Protein AF-A0A850EEQ3-F1 (afdb_monomer)

Foldseek 3Di:
DVPDDPVVPDPVPQPPPNDDPVNADVPNDDPVNDDPPNDDPVNDDPPNDDPVNDDPPPDDPVNDDPVCPDPVVQPVCNDPPVNDDVPNDDPVNDDD

Structure (mmCIF, N/CA/C/O backbone):
data_AF-A0A850EEQ3-F1
#
_entry.id   AF-A0A850EEQ3-F1
#
loop_
_atom_site.group_PDB
_atom_site.id
_atom_site.type_symbol
_atom_site.label_atom_id
_atom_site.label_alt_id
_atom_site.label_comp_id
_atom_site.label_asym_id
_atom_site.label_entity_id
_atom_site.label_seq_id
_atom_site.pdbx_PDB_ins_code
_atom_site.Cartn_x
_atom_site.Cartn_y
_atom_site.Cartn_z
_atom_site.occupancy
_atom_site.B_iso_or_equiv
_atom_site.auth_seq_id
_atom_site.auth_comp_id
_atom_site.auth_asym_id
_atom_site.auth_atom_id
_atom_site.pdbx_PDB_model_num
ATOM 1 N N . LEU A 1 1 ? 16.620 5.891 -45.348 1.00 54.94 1 LEU A N 1
ATOM 2 C CA . LEU A 1 1 ? 15.696 5.396 -44.298 1.00 54.94 1 LEU A CA 1
ATOM 3 C C . LEU A 1 1 ? 14.212 5.453 -44.699 1.00 54.94 1 LEU A C 1
ATOM 5 O O . LEU A 1 1 ? 13.428 4.760 -44.076 1.00 54.94 1 LEU A O 1
ATOM 9 N N . ALA A 1 2 ? 13.817 6.165 -45.766 1.00 56.09 2 ALA A N 1
ATOM 10 C CA . ALA A 1 2 ? 12.425 6.246 -46.246 1.00 56.09 2 ALA A CA 1
ATOM 11 C C . ALA A 1 2 ? 11.947 5.052 -47.114 1.00 56.09 2 ALA A C 1
ATOM 13 O O . ALA A 1 2 ? 11.015 5.204 -47.894 1.00 56.09 2 ALA A O 1
ATOM 14 N N . HIS A 1 3 ? 12.603 3.889 -47.029 1.00 56.50 3 HIS A N 1
ATOM 15 C CA . HIS A 1 3 ? 12.341 2.750 -47.926 1.00 56.50 3 HIS A CA 1
ATOM 16 C C . HIS A 1 3 ? 11.787 1.505 -47.214 1.00 56.50 3 HIS A C 1
ATOM 18 O O . HIS A 1 3 ? 11.599 0.475 -47.857 1.00 56.50 3 HIS A O 1
ATOM 24 N N . LEU A 1 4 ? 11.540 1.589 -45.902 1.00 59.47 4 LEU A N 1
ATOM 25 C CA . LEU A 1 4 ? 10.923 0.511 -45.132 1.00 59.47 4 LEU A CA 1
ATOM 26 C C . LEU A 1 4 ? 9.431 0.804 -44.950 1.00 59.47 4 LEU A C 1
ATOM 28 O O . LEU A 1 4 ? 9.047 1.913 -44.574 1.00 59.47 4 LEU A O 1
ATOM 32 N N . ALA A 1 5 ? 8.599 -0.197 -45.237 1.00 66.81 5 ALA A N 1
ATOM 33 C CA . ALA A 1 5 ? 7.161 -0.136 -45.015 1.00 66.81 5 ALA A CA 1
ATOM 34 C C . ALA A 1 5 ? 6.849 0.049 -43.520 1.00 66.81 5 ALA A C 1
ATOM 36 O O . ALA A 1 5 ? 7.604 -0.392 -42.654 1.00 66.81 5 ALA A O 1
ATOM 37 N N . LYS A 1 6 ? 5.707 0.671 -43.209 1.00 60.09 6 LYS A N 1
ATOM 38 C CA . LYS A 1 6 ? 5.256 0.936 -41.828 1.00 60.09 6 LYS A CA 1
ATOM 39 C C . LYS A 1 6 ? 5.145 -0.341 -40.972 1.00 60.09 6 LYS A C 1
ATOM 41 O O . LYS A 1 6 ? 5.228 -0.270 -39.753 1.00 60.09 6 LYS A O 1
ATOM 46 N N . GLU A 1 7 ? 5.002 -1.488 -41.629 1.00 59.31 7 GLU A N 1
ATOM 47 C CA . GLU A 1 7 ? 4.923 -2.833 -41.047 1.00 59.31 7 GLU A CA 1
ATOM 48 C C . GLU A 1 7 ? 6.267 -3.370 -40.528 1.00 59.31 7 GLU A C 1
ATOM 50 O O . GLU A 1 7 ? 6.282 -4.339 -39.784 1.00 59.31 7 GLU A O 1
ATOM 55 N N . VAL A 1 8 ? 7.400 -2.736 -40.854 1.00 59.88 8 VAL A N 1
ATOM 56 C CA . VAL A 1 8 ? 8.727 -3.135 -40.335 1.00 59.88 8 VAL A CA 1
ATOM 57 C C . VAL A 1 8 ? 9.026 -2.496 -38.965 1.00 59.88 8 VAL A C 1
ATOM 59 O O . VAL A 1 8 ? 10.108 -2.660 -38.411 1.00 59.88 8 VAL A O 1
ATOM 62 N N . TYR A 1 9 ? 8.060 -1.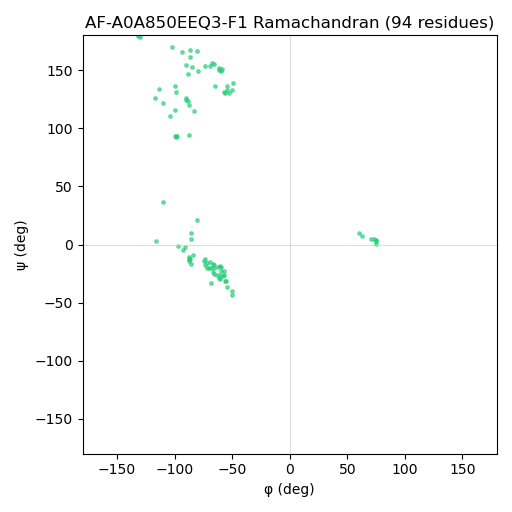773 -38.392 1.00 64.31 9 TYR A N 1
ATOM 63 C CA . TYR A 1 9 ? 8.140 -1.173 -37.056 1.00 64.31 9 TYR A CA 1
ATOM 64 C C . TYR A 1 9 ? 7.203 -1.876 -36.061 1.00 64.31 9 TYR A C 1
ATOM 66 O O . TYR A 1 9 ? 6.579 -1.222 -35.227 1.00 64.31 9 TYR A O 1
ATOM 74 N N . THR A 1 10 ? 7.049 -3.197 -36.170 1.00 76.44 10 THR A N 1
ATOM 75 C CA . THR A 1 10 ? 6.292 -3.998 -35.199 1.00 76.44 10 THR A CA 1
ATOM 76 C C . THR A 1 10 ? 7.198 -4.499 -34.076 1.00 76.44 10 THR A C 1
ATOM 78 O O . THR A 1 10 ? 8.409 -4.656 -34.248 1.00 76.44 10 THR A O 1
ATOM 81 N N . SER A 1 11 ? 6.609 -4.757 -32.905 1.00 78.25 11 SER A N 1
ATOM 82 C CA . SER A 1 11 ? 7.322 -5.333 -31.757 1.00 78.25 11 SER A CA 1
ATOM 83 C C . SER A 1 11 ? 7.907 -6.713 -32.054 1.00 78.25 11 SER A C 1
ATOM 85 O O . SER A 1 11 ? 8.913 -7.076 -31.461 1.00 78.25 11 SER A O 1
ATOM 87 N N . ASP A 1 12 ? 7.322 -7.452 -32.997 1.00 81.25 12 ASP A N 1
ATOM 88 C CA . ASP A 1 12 ? 7.692 -8.839 -33.314 1.00 81.25 12 ASP A CA 1
ATOM 89 C C . ASP A 1 12 ? 9.094 -8.972 -33.926 1.00 81.25 12 ASP A C 1
ATOM 91 O O . ASP A 1 12 ? 9.672 -10.055 -33.955 1.00 81.25 12 ASP A O 1
ATOM 95 N N . LEU A 1 13 ? 9.654 -7.865 -34.420 1.00 84.81 13 LEU A N 1
ATOM 96 C CA . LEU A 1 13 ? 11.011 -7.806 -34.964 1.00 84.81 13 LEU A CA 1
ATOM 97 C C . LEU A 1 13 ? 12.061 -7.440 -33.905 1.00 84.81 13 LEU A C 1
ATOM 99 O O . LEU A 1 13 ? 13.251 -7.380 -34.220 1.00 84.81 13 LEU A O 1
ATOM 103 N N . LEU A 1 14 ? 11.643 -7.176 -32.664 1.00 85.50 14 LEU A N 1
ATOM 104 C CA . LEU A 1 14 ? 12.540 -6.888 -31.553 1.00 85.50 14 LEU A CA 1
ATOM 105 C C . LEU A 1 14 ? 12.964 -8.203 -30.889 1.00 85.50 14 LEU A C 1
ATOM 107 O O . LEU A 1 14 ? 12.111 -8.913 -30.364 1.00 85.50 14 LEU A O 1
ATOM 111 N N . PRO A 1 15 ? 14.270 -8.529 -30.849 1.00 88.62 15 PRO A N 1
ATOM 112 C CA . PRO A 1 15 ? 14.741 -9.669 -30.075 1.00 88.62 15 PRO A CA 1
ATOM 113 C C . PRO A 1 15 ? 14.388 -9.517 -28.593 1.00 88.62 15 PRO A C 1
ATOM 115 O O . PRO A 1 15 ? 14.389 -8.397 -28.062 1.00 88.62 15 PRO A O 1
ATOM 118 N N . ASP A 1 16 ? 14.170 -10.636 -27.909 1.00 88.06 16 ASP A N 1
ATOM 119 C CA . ASP A 1 16 ? 13.889 -10.653 -26.474 1.00 88.06 16 ASP A CA 1
ATOM 120 C C . ASP A 1 16 ? 14.974 -9.910 -25.682 1.00 88.06 16 ASP A C 1
ATOM 122 O O . ASP A 1 16 ? 16.176 -10.068 -25.909 1.00 88.06 16 ASP A O 1
ATOM 126 N N . GLY A 1 17 ? 14.542 -9.041 -24.764 1.00 85.81 17 GLY A N 1
ATOM 127 C CA . GLY A 1 17 ? 15.441 -8.226 -23.941 1.00 85.81 17 GLY A CA 1
ATOM 128 C C . GLY A 1 17 ? 16.184 -7.112 -24.693 1.00 85.81 17 GLY A C 1
ATOM 129 O O . GLY A 1 17 ? 17.005 -6.417 -24.096 1.00 85.81 17 GLY A O 1
ATOM 130 N N . SER A 1 18 ? 15.906 -6.890 -25.984 1.00 90.75 18 SER A N 1
ATOM 131 C CA . SER A 1 18 ? 16.590 -5.852 -26.766 1.00 90.75 18 SER A CA 1
ATOM 132 C C . SER A 1 18 ? 16.243 -4.424 -26.331 1.00 90.75 18 SER A C 1
ATOM 134 O O . SER A 1 18 ? 17.024 -3.512 -26.612 1.00 90.75 18 SER A O 1
ATOM 136 N N . ILE A 1 19 ? 15.127 -4.210 -25.627 1.00 90.56 19 ILE A N 1
ATOM 137 C CA . ILE A 1 19 ? 14.731 -2.922 -25.046 1.00 90.56 19 ILE A CA 1
ATOM 138 C C . ILE A 1 19 ? 15.093 -2.908 -23.559 1.00 90.56 19 ILE A C 1
ATOM 140 O O . ILE A 1 19 ? 14.340 -3.368 -22.707 1.00 90.56 19 ILE A O 1
ATOM 144 N N . THR A 1 20 ? 16.280 -2.390 -23.252 1.00 93.12 20 THR A N 1
ATOM 145 C CA . THR A 1 20 ? 16.757 -2.187 -21.878 1.00 93.12 20 THR A CA 1
ATOM 146 C C . THR A 1 20 ? 16.439 -0.771 -21.396 1.00 93.12 20 THR A C 1
ATOM 148 O O . THR A 1 20 ? 16.147 0.115 -22.200 1.00 93.12 20 THR A O 1
ATOM 151 N N . GLY A 1 21 ? 16.547 -0.520 -20.086 1.00 90.88 21 GLY A N 1
ATOM 152 C CA . GLY A 1 21 ? 16.218 0.786 -19.498 1.00 90.88 21 GLY A CA 1
ATOM 153 C C . GLY A 1 21 ? 16.954 1.975 -20.131 1.00 90.88 21 GLY A C 1
ATOM 154 O O . GLY A 1 21 ? 16.349 3.015 -20.344 1.00 90.88 21 GLY A O 1
ATOM 155 N N . VAL A 1 22 ? 18.220 1.809 -20.537 1.00 93.75 22 VAL A N 1
ATOM 156 C CA . VAL A 1 22 ? 19.015 2.878 -21.185 1.00 93.75 22 VAL A CA 1
ATOM 157 C C . VAL A 1 22 ? 18.476 3.300 -22.560 1.00 93.75 22 VAL A C 1
ATOM 159 O O . VAL A 1 22 ? 18.831 4.361 -23.063 1.00 93.75 22 VAL A O 1
ATOM 162 N N . LYS A 1 23 ? 17.629 2.477 -23.191 1.00 94.19 23 LYS A N 1
ATOM 163 C CA . LYS A 1 23 ? 16.994 2.797 -24.477 1.00 94.19 23 LYS A CA 1
ATOM 164 C C . LYS A 1 23 ? 15.688 3.578 -24.320 1.00 94.19 23 LYS A C 1
ATOM 166 O O . LYS A 1 23 ? 15.160 4.055 -25.321 1.00 94.19 23 LYS A O 1
ATOM 171 N N . LEU A 1 24 ? 15.160 3.693 -23.102 1.00 93.62 24 LEU A N 1
ATOM 172 C CA . LEU A 1 24 ? 13.944 4.446 -22.819 1.00 93.62 24 LEU A CA 1
ATOM 173 C C . LEU A 1 24 ? 14.304 5.896 -22.496 1.00 93.62 24 LEU A C 1
ATOM 175 O O . LEU A 1 24 ? 15.122 6.165 -21.619 1.00 93.62 24 LEU A O 1
ATOM 179 N N . ALA A 1 25 ? 13.679 6.831 -23.208 1.00 95.75 25 ALA A N 1
ATOM 180 C CA . ALA A 1 25 ? 13.758 8.242 -22.856 1.00 95.75 25 ALA A CA 1
ATOM 181 C C . ALA A 1 25 ? 13.039 8.508 -21.522 1.00 95.75 25 ALA A C 1
ATOM 183 O O . ALA A 1 25 ? 12.131 7.770 -21.126 1.00 95.75 25 ALA A O 1
ATOM 184 N N . GLU A 1 26 ? 13.417 9.589 -20.845 1.00 94.62 26 GLU A N 1
ATOM 185 C CA . GLU A 1 26 ? 12.731 10.030 -19.631 1.00 94.62 26 GLU A CA 1
ATOM 186 C C . GLU A 1 26 ? 11.233 10.249 -19.904 1.00 94.62 26 GLU A C 1
ATOM 188 O O . GLU A 1 26 ? 10.848 10.875 -20.892 1.00 94.62 26 GLU A O 1
ATOM 193 N N . GLY A 1 27 ? 10.378 9.676 -19.052 1.00 92.44 27 GLY A N 1
ATOM 194 C CA . GLY A 1 27 ? 8.922 9.752 -19.200 1.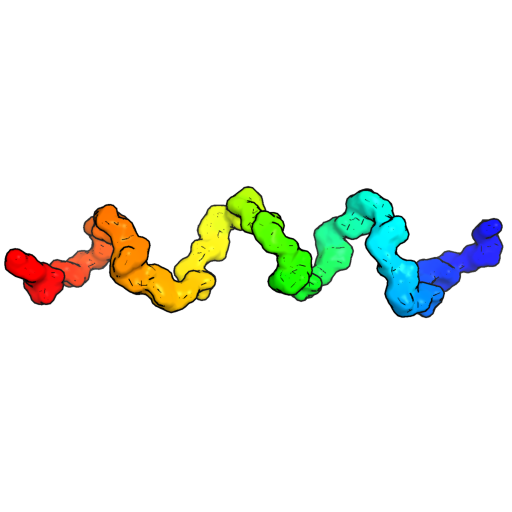00 92.44 27 GLY A CA 1
ATOM 195 C C . GLY A 1 27 ? 8.324 8.903 -20.331 1.00 92.44 27 GLY A C 1
ATOM 196 O O . GLY A 1 27 ? 7.115 8.970 -20.546 1.00 92.44 27 GLY A O 1
ATOM 197 N N . ALA A 1 28 ? 9.119 8.085 -21.036 1.00 95.56 28 ALA A N 1
ATOM 198 C CA . ALA A 1 28 ? 8.622 7.234 -22.124 1.00 95.56 28 ALA A CA 1
ATOM 199 C C . ALA A 1 28 ? 7.574 6.205 -21.663 1.00 95.56 28 ALA A C 1
ATOM 201 O O . ALA A 1 28 ? 6.702 5.827 -22.440 1.00 95.56 28 ALA A O 1
ATOM 202 N N . VAL A 1 29 ? 7.642 5.769 -20.401 1.00 94.50 29 VAL A N 1
ATOM 203 C CA . VAL A 1 29 ? 6.659 4.873 -19.783 1.00 94.50 29 VAL A CA 1
ATOM 204 C C . VAL A 1 29 ? 5.866 5.654 -18.742 1.00 94.50 29 VAL A C 1
ATOM 206 O O . VAL A 1 29 ? 6.420 6.210 -17.798 1.00 94.50 29 VAL A O 1
ATOM 209 N N . ASN A 1 30 ? 4.551 5.681 -18.921 1.00 94.62 30 ASN A N 1
ATOM 210 C CA . ASN A 1 30 ? 3.590 6.317 -18.021 1.00 94.62 30 ASN A CA 1
ATOM 211 C C . ASN A 1 30 ? 2.447 5.345 -17.679 1.00 94.62 30 ASN A C 1
ATOM 213 O O . ASN A 1 30 ? 2.390 4.237 -18.213 1.00 94.62 30 ASN A O 1
ATOM 217 N N . GLY A 1 31 ? 1.507 5.778 -16.836 1.00 93.44 31 GLY A N 1
ATOM 218 C CA . GLY A 1 31 ? 0.417 4.925 -16.353 1.00 93.44 31 GLY A CA 1
ATOM 219 C C . GLY A 1 31 ? -0.471 4.297 -17.436 1.00 93.44 31 GLY A C 1
ATOM 220 O O . GLY A 1 31 ? -1.004 3.223 -17.202 1.00 93.44 31 GLY A O 1
ATOM 221 N N . GLN A 1 32 ? -0.598 4.892 -18.629 1.00 95.31 32 GLN A N 1
ATOM 222 C CA . GLN A 1 32 ? -1.393 4.306 -19.723 1.00 95.31 32 GLN A CA 1
ATOM 223 C C . GLN A 1 32 ? -0.735 3.072 -20.353 1.00 95.31 32 GLN A C 1
ATOM 225 O O . GLN A 1 32 ? -1.413 2.276 -20.995 1.00 95.31 32 GLN A O 1
ATOM 230 N N . HIS A 1 33 ? 0.578 2.917 -20.178 1.00 94.88 33 HIS A N 1
ATOM 231 C CA . HIS A 1 33 ? 1.330 1.771 -20.682 1.00 94.88 33 HIS A CA 1
ATOM 232 C C . HIS A 1 33 ? 1.317 0.587 -19.705 1.00 94.88 33 HIS A C 1
ATOM 234 O O . HIS A 1 33 ? 1.735 -0.509 -20.072 1.00 94.88 33 HIS A O 1
ATOM 240 N N . LEU A 1 34 ? 0.875 0.801 -18.462 1.00 95.19 34 LEU A N 1
ATOM 241 C CA . LEU A 1 34 ? 0.824 -0.232 -17.434 1.00 95.19 34 LEU A CA 1
ATOM 242 C C . LEU A 1 34 ? -0.529 -0.937 -17.485 1.00 95.19 34 LEU A C 1
ATOM 244 O O . LEU A 1 34 ? -1.582 -0.307 -17.378 1.00 95.19 34 LEU A O 1
ATOM 248 N N . GLN A 1 35 ? -0.496 -2.257 -17.640 1.00 95.62 35 GLN A N 1
ATOM 249 C CA . GLN A 1 35 ? -1.697 -3.068 -17.505 1.00 95.62 35 GLN A CA 1
ATOM 250 C C . GLN A 1 35 ? -2.099 -3.173 -16.027 1.00 95.62 35 GLN A C 1
ATOM 252 O O . GLN A 1 35 ? -1.237 -3.091 -15.146 1.00 95.62 35 GLN A O 1
ATOM 257 N N . PRO A 1 36 ? -3.393 -3.386 -15.732 1.00 94.31 36 PRO A N 1
ATOM 258 C CA . PRO A 1 36 ? -3.820 -3.742 -14.386 1.00 94.31 36 PRO A CA 1
ATOM 259 C C . PRO A 1 36 ? -2.978 -4.896 -13.829 1.00 94.31 36 PRO A C 1
ATOM 261 O O . PRO A 1 36 ? -2.627 -5.821 -14.559 1.00 94.31 36 PRO A O 1
ATOM 264 N N . ASP A 1 37 ? -2.623 -4.798 -12.549 1.00 91.81 37 ASP A N 1
ATOM 265 C CA . ASP A 1 37 ? -1.850 -5.798 -11.799 1.00 91.81 37 ASP A CA 1
ATOM 266 C C . ASP A 1 37 ? -0.419 -6.075 -12.308 1.00 91.81 37 ASP A C 1
ATOM 268 O O . ASP A 1 37 ? 0.274 -6.939 -11.772 1.00 91.81 37 ASP A O 1
ATOM 272 N N . SER A 1 38 ? 0.092 -5.306 -13.281 1.00 95.56 38 SER A N 1
ATOM 273 C CA . SER A 1 38 ? 1.465 -5.478 -13.783 1.00 95.56 38 SER A CA 1
ATOM 274 C C . SER A 1 38 ? 2.542 -5.015 -12.790 1.00 95.56 38 SER A C 1
ATOM 276 O O . SER A 1 38 ? 3.720 -5.333 -12.956 1.00 95.56 38 SER A O 1
ATOM 278 N N . ILE A 1 39 ? 2.170 -4.240 -11.765 1.00 94.56 39 ILE A N 1
ATOM 279 C CA . ILE A 1 39 ? 3.069 -3.768 -10.706 1.00 94.56 39 ILE A CA 1
ATOM 280 C C . ILE A 1 39 ? 2.827 -4.583 -9.436 1.00 94.56 39 ILE A C 1
ATOM 282 O O . ILE A 1 39 ? 1.792 -4.448 -8.790 1.00 94.56 39 ILE A O 1
ATOM 286 N N . THR A 1 40 ? 3.798 -5.422 -9.076 1.00 94.75 40 THR A N 1
ATOM 287 C CA . THR A 1 40 ? 3.763 -6.248 -7.863 1.00 94.75 40 THR A CA 1
ATOM 288 C C . THR A 1 40 ? 4.651 -5.646 -6.776 1.00 94.75 40 THR A C 1
ATOM 290 O O . THR A 1 40 ? 5.456 -4.752 -7.042 1.00 94.75 40 THR A O 1
ATOM 293 N N . GLY A 1 41 ? 4.563 -6.174 -5.551 1.00 93.12 41 GLY A N 1
ATOM 294 C CA . GLY A 1 41 ? 5.427 -5.739 -4.448 1.00 93.12 41 GLY A CA 1
ATOM 295 C C . GLY A 1 41 ? 6.925 -5.853 -4.759 1.00 93.12 41 GLY A C 1
ATOM 296 O O . GLY A 1 41 ? 7.692 -5.002 -4.329 1.00 93.12 41 GLY A O 1
ATOM 297 N N . GLY A 1 42 ? 7.339 -6.829 -5.576 1.00 95.62 42 GLY A N 1
ATOM 298 C CA . GLY A 1 42 ? 8.740 -6.983 -5.989 1.00 95.62 42 GLY A CA 1
ATOM 299 C C . GLY A 1 42 ? 9.247 -5.889 -6.936 1.00 95.62 42 GLY A C 1
ATOM 300 O O . GLY A 1 42 ? 10.453 -5.758 -7.119 1.00 95.62 42 GLY A O 1
ATOM 301 N N . HIS A 1 43 ? 8.350 -5.101 -7.537 1.00 94.94 43 HIS A N 1
ATOM 302 C CA . HIS A 1 43 ? 8.716 -3.963 -8.384 1.00 94.94 43 HIS A CA 1
ATOM 303 C C . HIS A 1 43 ? 8.915 -2.669 -7.581 1.00 94.94 43 HIS A C 1
ATOM 305 O O . HIS A 1 43 ? 9.451 -1.698 -8.114 1.00 94.94 43 HIS A O 1
ATOM 311 N N . LEU A 1 44 ? 8.471 -2.629 -6.322 1.00 95.69 44 LEU A N 1
ATOM 312 C CA . LEU A 1 44 ? 8.578 -1.451 -5.470 1.00 95.69 44 LEU A CA 1
ATOM 313 C C . LEU A 1 44 ? 9.916 -1.471 -4.732 1.00 95.69 44 LEU A C 1
ATOM 315 O O . LEU A 1 44 ? 10.225 -2.411 -4.002 1.00 95.69 44 LEU A O 1
ATOM 319 N N . ALA A 1 45 ? 10.702 -0.409 -4.903 1.00 95.94 45 ALA A N 1
ATOM 320 C CA . ALA A 1 45 ? 11.899 -0.207 -4.099 1.00 95.94 45 ALA A CA 1
ATOM 321 C C . ALA A 1 45 ? 11.524 0.037 -2.629 1.00 95.94 45 ALA A C 1
ATOM 323 O O . ALA A 1 45 ? 10.430 0.529 -2.322 1.00 95.94 45 ALA A O 1
ATOM 324 N N . GLU A 1 46 ? 12.449 -0.269 -1.721 1.00 95.50 46 GLU A N 1
ATOM 325 C CA . GLU A 1 46 ? 12.277 0.028 -0.301 1.00 95.50 46 GLU A CA 1
ATOM 326 C C . GLU A 1 46 ? 11.959 1.519 -0.106 1.00 95.50 46 GLU A C 1
ATOM 328 O O . GLU A 1 46 ? 12.535 2.378 -0.773 1.00 95.50 46 GLU A O 1
ATOM 333 N N . GLN A 1 47 ? 10.994 1.820 0.767 1.00 93.56 47 GLN A N 1
ATOM 334 C CA . GLN A 1 47 ? 10.541 3.187 1.074 1.00 93.56 47 GLN A CA 1
ATOM 335 C C . GLN A 1 47 ? 9.976 3.995 -0.115 1.00 93.56 47 GLN A C 1
ATOM 337 O O . GLN A 1 47 ? 9.697 5.181 0.036 1.00 93.56 47 GLN A O 1
ATOM 342 N N . SER A 1 48 ? 9.733 3.378 -1.277 1.00 96.12 48 SER A N 1
ATOM 343 C CA . SER A 1 48 ? 9.162 4.082 -2.441 1.00 96.12 48 SER A CA 1
ATOM 344 C C . SER A 1 48 ? 7.713 4.551 -2.238 1.00 96.12 48 SER A C 1
ATOM 346 O O . SER A 1 48 ? 7.271 5.506 -2.880 1.00 96.12 48 SER A O 1
ATOM 348 N N . VAL A 1 49 ? 6.967 3.912 -1.328 1.00 95.56 49 VAL A N 1
ATOM 349 C CA . VAL A 1 49 ? 5.580 4.268 -1.000 1.00 95.56 49 VAL A CA 1
ATOM 350 C C . VAL A 1 49 ? 5.536 5.137 0.255 1.00 95.56 49 VAL A C 1
ATOM 352 O O . VAL A 1 49 ? 5.487 4.657 1.381 1.00 95.56 49 VAL A O 1
ATOM 355 N N . GLU A 1 50 ? 5.534 6.446 0.034 1.00 95.62 50 GLU A N 1
ATOM 356 C CA . GLU A 1 50 ? 5.314 7.472 1.060 1.00 95.62 50 GLU A CA 1
ATOM 357 C C . GLU A 1 50 ? 3.826 7.800 1.303 1.00 95.62 50 GLU A C 1
ATOM 359 O O . GLU A 1 50 ? 2.964 7.489 0.478 1.00 95.62 50 GLU A O 1
ATOM 364 N N . GLU A 1 51 ? 3.537 8.519 2.396 1.00 94.25 51 GLU A N 1
ATOM 365 C CA . GLU A 1 51 ? 2.184 8.937 2.808 1.00 94.25 51 GLU A CA 1
ATOM 366 C C . GLU A 1 51 ? 1.391 9.605 1.675 1.00 94.25 51 GLU A C 1
ATOM 368 O O . GLU A 1 51 ? 0.232 9.265 1.448 1.00 94.25 51 GLU A O 1
ATOM 373 N N . ARG A 1 52 ? 2.028 10.493 0.898 1.00 95.62 52 ARG A N 1
ATOM 374 C CA . ARG A 1 52 ? 1.381 11.214 -0.215 1.00 95.62 52 ARG A CA 1
ATOM 375 C C . ARG A 1 52 ? 0.811 10.306 -1.313 1.00 95.62 52 ARG A C 1
ATOM 377 O O . ARG A 1 52 ? -0.016 10.760 -2.098 1.00 95.62 52 ARG A O 1
ATOM 384 N N . HIS A 1 53 ? 1.265 9.056 -1.404 1.00 94.94 53 HIS A N 1
ATOM 385 C CA . HIS A 1 53 ? 0.764 8.089 -2.383 1.00 94.94 53 HIS A CA 1
ATOM 386 C C . HIS A 1 53 ? -0.483 7.347 -1.883 1.00 94.94 53 HIS A C 1
ATOM 388 O O . HIS A 1 53 ? -1.206 6.747 -2.679 1.00 94.94 53 HIS A O 1
ATOM 394 N N . VAL A 1 54 ? -0.750 7.377 -0.575 1.00 95.56 54 VAL A N 1
ATOM 395 C CA . VAL A 1 54 ? -1.842 6.643 0.061 1.00 95.56 54 VAL A CA 1
ATOM 396 C C . VAL A 1 54 ? -3.011 7.588 0.294 1.00 95.56 54 VAL A C 1
ATOM 398 O O . VAL A 1 54 ? -2.946 8.536 1.072 1.00 95.56 54 VAL A O 1
ATOM 401 N N . ARG A 1 55 ? -4.138 7.317 -0.367 1.00 95.75 55 ARG A N 1
ATOM 402 C CA . ARG A 1 55 ? -5.351 8.114 -0.162 1.00 95.75 55 ARG A CA 1
ATOM 403 C C . ARG A 1 55 ? -5.866 7.935 1.27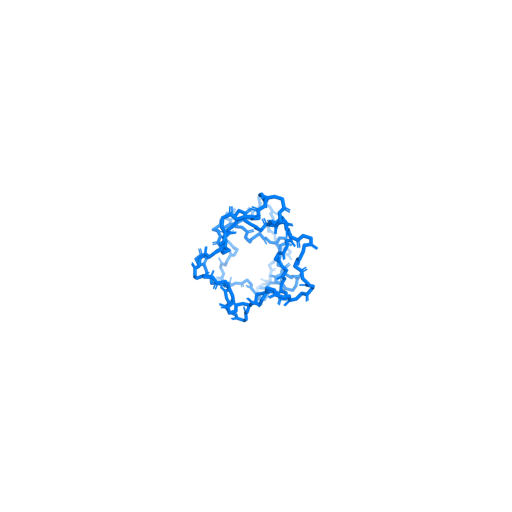6 1.00 95.75 55 ARG A C 1
ATOM 405 O O . ARG A 1 55 ? -5.978 6.784 1.715 1.00 95.75 55 ARG A O 1
ATOM 412 N N . PRO A 1 56 ? -6.286 9.006 1.977 1.00 93.50 56 PRO A N 1
ATOM 413 C CA . PRO A 1 56 ? -6.930 8.882 3.282 1.00 93.50 56 PRO A CA 1
ATOM 414 C C . PRO A 1 56 ? -8.086 7.871 3.268 1.00 93.50 56 PRO A C 1
ATOM 416 O O . PRO A 1 56 ? -8.905 7.855 2.347 1.00 93.50 56 PRO A O 1
ATOM 419 N N . GLY A 1 57 ? -8.115 6.991 4.272 1.00 90.62 57 GLY A N 1
ATOM 420 C CA . GLY A 1 57 ? -9.125 5.936 4.415 1.00 90.62 57 GLY A CA 1
ATOM 421 C C . GLY A 1 57 ? -8.975 4.730 3.479 1.00 90.62 57 GLY A C 1
ATOM 422 O O . GLY A 1 57 ? -9.785 3.811 3.559 1.00 90.62 57 GLY A O 1
ATOM 423 N N . SER A 1 58 ? -7.964 4.690 2.601 1.00 95.38 58 SER A N 1
ATOM 424 C CA . SER A 1 58 ? -7.716 3.512 1.750 1.00 95.38 58 SER A CA 1
ATOM 425 C C . SER A 1 58 ? -7.232 2.298 2.549 1.00 95.38 58 SER A C 1
ATOM 427 O O . SER A 1 58 ? -7.611 1.172 2.237 1.00 95.38 58 SER A O 1
ATOM 429 N N . ILE A 1 59 ? -6.478 2.518 3.629 1.00 93.62 59 ILE A N 1
ATOM 430 C CA . ILE A 1 59 ? -6.076 1.468 4.565 1.00 93.62 59 ILE A CA 1
ATOM 431 C C . ILE A 1 59 ? -7.155 1.301 5.637 1.00 93.62 59 ILE A C 1
ATOM 433 O O . ILE A 1 59 ? -7.203 2.013 6.635 1.00 93.62 59 ILE A O 1
ATOM 437 N N . THR A 1 60 ? -8.062 0.359 5.393 1.00 90.94 60 THR A N 1
ATOM 438 C CA . THR A 1 60 ? -9.033 -0.132 6.383 1.00 90.94 60 THR A CA 1
ATOM 439 C C . THR A 1 60 ? -8.430 -1.168 7.337 1.00 90.94 60 THR A C 1
ATOM 441 O O . THR A 1 60 ? -7.379 -1.741 7.045 1.00 90.94 60 THR A O 1
ATOM 444 N N . LEU A 1 61 ? -9.146 -1.471 8.430 1.00 86.94 61 LEU A N 1
ATOM 445 C CA . LEU A 1 61 ? -8.793 -2.554 9.353 1.00 86.94 61 LEU A CA 1
ATOM 446 C C . LEU A 1 61 ? -8.525 -3.874 8.617 1.00 86.94 61 LEU A C 1
ATOM 448 O O . LEU A 1 61 ? -7.538 -4.521 8.921 1.00 86.94 61 LEU A O 1
ATOM 452 N N . ALA A 1 62 ? -9.306 -4.221 7.588 1.00 89.81 62 ALA A N 1
ATOM 453 C CA . ALA A 1 62 ? -9.151 -5.479 6.850 1.00 89.81 62 ALA A CA 1
ATOM 454 C C . ALA A 1 62 ? -7.779 -5.661 6.166 1.00 89.81 62 ALA A C 1
ATOM 456 O O . ALA A 1 62 ? -7.423 -6.788 5.829 1.00 89.81 62 ALA A O 1
ATOM 457 N N . HIS A 1 63 ? -7.011 -4.585 5.965 1.00 92.44 63 HIS A N 1
ATOM 458 C CA . HIS A 1 63 ? -5.652 -4.655 5.417 1.00 92.44 63 HIS A CA 1
ATOM 459 C C . HIS A 1 63 ? -4.574 -4.876 6.486 1.00 92.44 63 HIS A C 1
ATOM 461 O O . HIS A 1 63 ? -3.425 -5.143 6.145 1.00 92.44 63 HIS A O 1
ATOM 467 N N . LEU A 1 64 ? -4.912 -4.722 7.767 1.00 89.81 64 LEU A N 1
ATOM 468 C CA . LEU A 1 64 ? -3.967 -4.821 8.871 1.00 89.81 64 LEU A CA 1
AT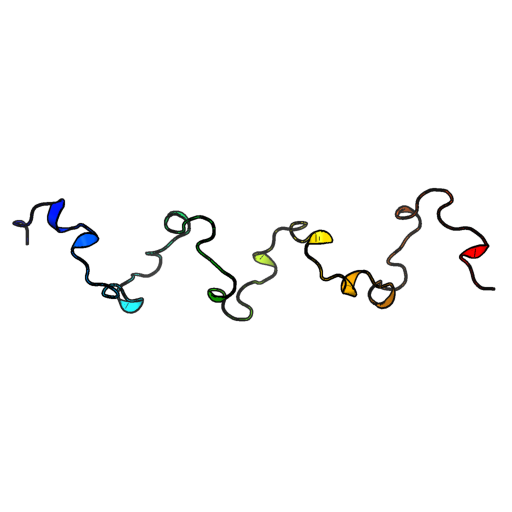OM 469 C C . LEU A 1 64 ? -3.842 -6.269 9.352 1.00 89.81 64 LEU A C 1
ATOM 471 O O . LEU A 1 64 ? -4.803 -7.046 9.347 1.00 89.81 64 LEU A O 1
ATOM 475 N N . ALA A 1 65 ? -2.635 -6.621 9.795 1.00 87.75 65 ALA A N 1
ATOM 476 C CA . ALA A 1 65 ? -2.364 -7.916 10.400 1.00 87.75 65 ALA A CA 1
ATOM 477 C C . ALA A 1 65 ? -3.201 -8.113 11.673 1.00 87.75 65 ALA A C 1
ATOM 479 O O . ALA A 1 65 ? -3.522 -7.160 12.383 1.00 87.75 65 ALA A O 1
ATOM 480 N N . LYS A 1 66 ? -3.537 -9.371 11.990 1.00 82.94 66 LYS A N 1
ATOM 481 C CA . LYS A 1 66 ? -4.415 -9.686 13.131 1.00 82.94 66 LYS A CA 1
ATOM 482 C C . LYS A 1 66 ? -3.868 -9.236 14.482 1.00 82.94 66 LYS A C 1
ATOM 484 O O . LYS A 1 66 ? -4.635 -8.911 15.379 1.00 82.94 66 LYS A O 1
ATOM 489 N N . GLU A 1 67 ? -2.552 -9.208 14.605 1.00 81.00 67 GLU A N 1
ATOM 490 C CA . GLU A 1 67 ? -1.843 -8.708 15.780 1.00 81.00 67 GLU A CA 1
ATOM 491 C C . GLU A 1 67 ? -2.097 -7.222 16.058 1.00 81.00 67 GLU A C 1
ATOM 493 O O . GLU A 1 67 ? -1.954 -6.797 17.195 1.00 81.00 67 GLU A O 1
ATOM 498 N N . VAL A 1 68 ? -2.557 -6.447 15.068 1.00 81.31 68 VAL A N 1
ATOM 499 C CA . VAL A 1 68 ? -2.925 -5.036 15.259 1.00 81.31 68 VAL A CA 1
ATOM 500 C C . VAL A 1 68 ? -4.258 -4.880 16.007 1.00 81.31 68 VAL A C 1
ATOM 502 O O . VAL A 1 68 ? -4.563 -3.806 16.515 1.00 81.31 68 VAL A O 1
ATOM 505 N N . TYR A 1 69 ? -5.056 -5.947 16.130 1.00 80.00 69 TYR A N 1
ATOM 506 C CA . TYR A 1 69 ? -6.334 -5.922 16.855 1.00 80.00 69 TYR 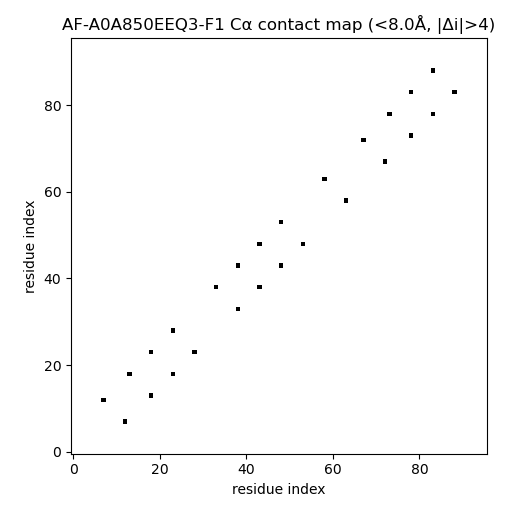A CA 1
ATOM 507 C C . TYR A 1 69 ? -6.197 -6.163 18.363 1.00 80.00 69 TYR A C 1
ATOM 509 O O . TYR A 1 69 ? -7.203 -6.391 19.037 1.00 80.00 69 TYR A O 1
ATOM 517 N N . THR A 1 70 ? -4.980 -6.176 18.903 1.00 78.38 70 THR A N 1
ATOM 518 C CA . THR A 1 70 ? -4.769 -6.362 20.339 1.00 78.38 70 THR A CA 1
ATOM 519 C C . THR A 1 70 ? -5.017 -5.061 21.094 1.00 78.38 70 THR A C 1
ATOM 521 O O . THR A 1 70 ? -4.789 -3.960 20.589 1.00 78.38 70 THR A O 1
ATOM 524 N N . SER A 1 71 ? -5.483 -5.187 22.337 1.00 75.75 71 SER A N 1
ATOM 525 C CA . SER A 1 71 ? -5.653 -4.049 23.247 1.00 75.75 71 SER A CA 1
ATOM 526 C C . SER A 1 71 ? -4.352 -3.288 23.486 1.00 75.75 71 SER A C 1
ATOM 528 O O . SER A 1 71 ? -4.390 -2.092 23.737 1.00 75.75 71 SER A O 1
ATOM 530 N N . ASP A 1 72 ? -3.211 -3.962 23.366 1.00 77.44 72 ASP A N 1
ATOM 531 C CA . ASP A 1 72 ? -1.892 -3.417 23.697 1.00 77.44 72 ASP A CA 1
ATOM 532 C C . ASP A 1 72 ? -1.435 -2.330 22.715 1.00 77.44 72 ASP A C 1
ATOM 534 O O . ASP A 1 72 ? -0.574 -1.514 23.035 1.00 77.44 72 ASP A O 1
ATOM 538 N N . LEU A 1 73 ? -2.020 -2.308 21.515 1.00 77.75 73 LEU A N 1
ATOM 539 C CA . LEU A 1 73 ? -1.755 -1.303 20.488 1.00 77.75 73 LEU A CA 1
ATOM 540 C C . LEU A 1 73 ? -2.795 -0.179 20.475 1.00 77.75 73 LEU A C 1
ATOM 542 O O . LEU A 1 73 ? -2.673 0.750 19.677 1.00 77.75 73 LEU A O 1
ATOM 546 N N . LEU A 1 74 ? -3.808 -0.244 21.344 1.00 80.50 74 LEU A N 1
ATOM 547 C CA . LEU A 1 74 ? -4.762 0.838 21.543 1.00 80.50 74 LEU A CA 1
ATOM 548 C C . LEU A 1 74 ? -4.155 1.850 22.522 1.00 80.50 74 LEU A C 1
ATOM 550 O O . LEU A 1 74 ? -3.976 1.521 23.692 1.00 80.50 74 LEU A O 1
ATOM 554 N N . PRO A 1 75 ? -3.872 3.095 22.097 1.00 78.81 75 PRO A N 1
ATOM 555 C CA . PRO A 1 75 ? -3.428 4.125 23.025 1.00 78.81 75 PRO A CA 1
ATOM 556 C C . PRO A 1 75 ? -4.468 4.358 24.122 1.00 78.81 75 PRO A C 1
ATOM 558 O O . PRO A 1 75 ? -5.676 4.244 23.870 1.00 78.81 75 PRO A O 1
ATOM 561 N N . ASP A 1 76 ? -4.014 4.766 25.304 1.00 81.19 76 ASP A N 1
ATOM 562 C CA . ASP A 1 76 ? -4.903 5.153 26.397 1.00 81.19 76 ASP A CA 1
ATOM 563 C C . ASP A 1 76 ? -5.920 6.203 25.927 1.00 81.19 76 ASP A C 1
ATOM 565 O O . ASP A 1 76 ? -5.589 7.191 25.268 1.00 81.19 76 ASP A O 1
ATOM 569 N N . GLY A 1 77 ? -7.197 5.959 26.228 1.00 81.12 77 GLY A N 1
ATOM 570 C CA . GLY A 1 77 ? -8.298 6.833 25.816 1.00 81.12 77 GLY A CA 1
ATOM 571 C C . GLY A 1 77 ? -8.686 6.748 24.333 1.00 81.12 77 GLY A C 1
ATOM 572 O O . GLY A 1 77 ? -9.589 7.465 23.904 1.00 81.12 77 GLY A O 1
ATOM 573 N N . SER A 1 78 ? -8.074 5.862 23.538 1.00 85.62 78 SER A N 1
ATOM 574 C CA . SER A 1 78 ? -8.448 5.676 22.127 1.00 85.62 78 SER A CA 1
ATOM 575 C C . SER A 1 78 ? -9.864 5.117 21.944 1.00 85.62 78 SER A C 1
ATOM 577 O O . SER A 1 78 ? -10.497 5.383 20.917 1.00 85.62 78 SER A O 1
ATOM 579 N N . ILE A 1 79 ? -10.400 4.396 22.934 1.00 87.81 79 ILE A N 1
ATOM 580 C CA . ILE A 1 79 ? -11.792 3.937 22.977 1.00 87.81 79 ILE A CA 1
ATOM 581 C C . ILE A 1 79 ? -12.605 4.882 23.866 1.00 87.81 79 ILE A C 1
ATOM 583 O O . ILE A 1 79 ? -12.666 4.732 25.082 1.00 87.81 79 ILE A O 1
ATOM 587 N N . THR A 1 80 ? -13.218 5.888 23.245 1.00 89.75 80 THR A N 1
ATOM 588 C CA . THR A 1 80 ? -14.109 6.843 23.917 1.00 89.75 80 THR A CA 1
ATOM 589 C C . THR A 1 80 ? -15.547 6.323 23.962 1.00 89.75 80 THR A C 1
ATOM 591 O O . THR A 1 80 ? -15.929 5.462 23.170 1.00 89.75 80 THR A O 1
ATOM 594 N N . GLY A 1 81 ? -16.383 6.876 24.848 1.00 89.50 81 GLY A N 1
ATOM 595 C CA . GLY A 1 81 ? -17.771 6.424 25.030 1.00 89.50 81 GLY A CA 1
ATOM 596 C C . GLY A 1 81 ? -18.624 6.427 23.753 1.00 89.50 81 GLY A C 1
ATOM 597 O O . GLY A 1 81 ? -19.447 5.541 23.578 1.00 89.50 81 GLY A O 1
ATOM 598 N N . VAL A 1 82 ? -18.376 7.347 22.812 1.00 91.44 82 VAL A N 1
ATOM 599 C CA . VAL A 1 82 ? -19.087 7.398 21.513 1.00 91.44 82 VAL A CA 1
ATOM 600 C C . VAL A 1 82 ? -18.802 6.187 20.613 1.00 91.44 82 VAL A C 1
ATOM 602 O O . VAL A 1 82 ? -19.571 5.904 19.700 1.00 91.44 82 VAL A O 1
ATOM 605 N N . LYS A 1 83 ? -17.702 5.463 20.854 1.00 90.44 83 LYS A N 1
ATOM 606 C CA . LYS A 1 83 ? -17.365 4.227 20.134 1.00 90.44 83 LYS A CA 1
ATOM 607 C C . LYS A 1 83 ? -18.052 2.993 20.730 1.00 90.44 83 LYS A C 1
ATOM 609 O O . LYS A 1 83 ? -17.965 1.921 20.137 1.00 90.44 83 LYS A O 1
ATOM 614 N N . LEU A 1 84 ? -18.699 3.122 21.889 1.00 92.25 84 LEU A N 1
ATOM 615 C CA . LEU A 1 84 ? -19.362 2.027 22.588 1.00 92.25 84 LEU A CA 1
ATOM 616 C C . LEU 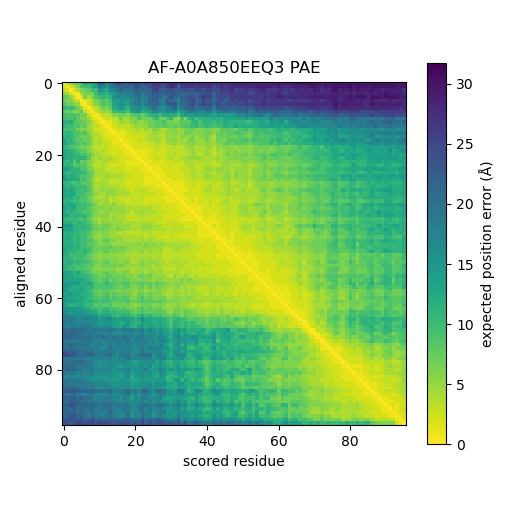A 1 84 ? -20.865 2.053 22.312 1.00 92.25 84 LEU A C 1
ATOM 618 O O . LEU A 1 84 ? -21.506 3.101 22.368 1.00 92.25 84 LEU A O 1
ATOM 622 N N . ALA A 1 85 ? -21.433 0.880 22.045 1.00 93.56 85 ALA A N 1
ATOM 6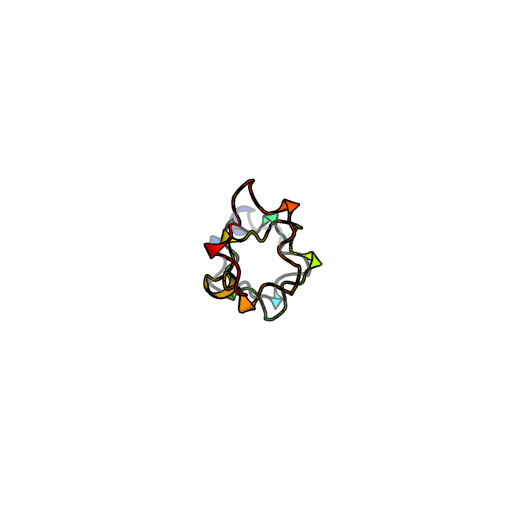23 C CA . ALA A 1 85 ? -22.880 0.721 22.011 1.00 93.56 85 ALA A CA 1
ATOM 624 C C 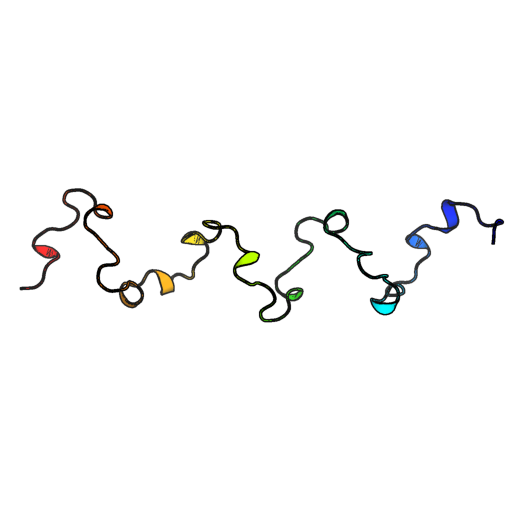. ALA A 1 85 ? -23.471 0.858 23.425 1.00 93.56 85 ALA A C 1
ATOM 626 O O . ALA A 1 85 ? -22.807 0.569 24.427 1.00 93.56 85 ALA A O 1
ATOM 627 N N . GLU A 1 86 ? -24.737 1.264 23.510 1.00 93.38 86 GLU A N 1
ATOM 628 C CA . GLU A 1 86 ? -25.453 1.309 24.784 1.00 93.38 86 GLU A CA 1
ATOM 629 C C . GLU A 1 86 ? -25.457 -0.078 25.449 1.00 93.38 86 GLU A C 1
ATOM 631 O O . GLU A 1 86 ? -25.719 -1.094 24.805 1.00 93.38 86 GLU A O 1
ATOM 636 N N . GLY A 1 87 ? -25.105 -0.126 26.737 1.00 91.12 87 GLY A N 1
ATOM 637 C CA . GLY A 1 87 ? -24.998 -1.375 27.496 1.00 91.12 87 GLY A CA 1
ATOM 638 C C . GLY A 1 87 ? -23.766 -2.239 27.188 1.00 91.12 87 GLY A C 1
ATOM 639 O O . GLY A 1 87 ? -23.630 -3.308 27.779 1.00 91.12 87 GLY A O 1
ATOM 640 N N . ALA A 1 88 ? -22.843 -1.800 26.320 1.00 94.31 88 ALA A N 1
ATOM 641 C CA . ALA A 1 88 ? -21.638 -2.569 25.984 1.00 94.31 88 ALA A CA 1
ATOM 642 C C . ALA A 1 88 ? -20.694 -2.794 27.183 1.00 94.31 88 ALA A C 1
ATOM 644 O O . ALA A 1 88 ? -19.946 -3.772 27.213 1.00 94.31 88 ALA A O 1
ATOM 645 N N . VAL A 1 89 ? -20.726 -1.908 28.185 1.00 92.81 89 VAL A N 1
ATOM 646 C CA . VAL A 1 89 ? -19.921 -2.011 29.411 1.00 92.81 89 VAL A CA 1
ATOM 647 C C . VAL A 1 89 ? -20.839 -2.151 30.621 1.00 92.81 89 VAL A C 1
ATOM 649 O O . VAL A 1 89 ? -21.725 -1.326 30.827 1.00 92.81 89 VAL A O 1
ATOM 652 N N . ASN A 1 90 ? -20.623 -3.193 31.425 1.00 92.94 90 ASN A N 1
ATOM 653 C CA . ASN A 1 90 ? -21.348 -3.442 32.669 1.00 92.94 90 ASN A CA 1
ATOM 654 C C . ASN A 1 90 ? -20.363 -3.756 33.813 1.00 92.94 90 ASN A C 1
ATOM 656 O O . ASN A 1 90 ? -19.151 -3.798 33.603 1.00 92.94 90 ASN A O 1
ATOM 660 N N . GLY A 1 91 ? -20.880 -3.987 35.024 1.00 92.56 91 GLY A N 1
ATOM 661 C CA . GLY A 1 91 ? -20.050 -4.227 36.210 1.00 92.56 91 GLY A CA 1
ATOM 662 C C . GLY A 1 91 ? -19.108 -5.437 36.120 1.00 92.56 91 GLY A C 1
ATOM 663 O O . GLY A 1 91 ? -18.094 -5.444 36.800 1.00 92.56 91 GLY A O 1
ATOM 664 N N . GLN A 1 92 ? -19.383 -6.430 35.265 1.00 92.81 92 GLN A N 1
ATOM 665 C CA . GLN A 1 92 ? -18.492 -7.581 35.047 1.00 92.81 92 GLN A CA 1
ATOM 666 C C . GLN A 1 92 ? -17.245 -7.224 34.226 1.00 92.81 92 GLN A C 1
ATOM 668 O O . GLN A 1 92 ? -16.283 -7.986 34.213 1.00 92.81 92 GLN A O 1
ATOM 673 N N . HIS A 1 93 ? -17.262 -6.089 33.524 1.00 89.81 93 HIS A N 1
ATOM 674 C CA . HIS A 1 93 ? -16.156 -5.635 32.681 1.00 89.81 93 HIS A CA 1
ATOM 675 C C . HIS A 1 93 ? -15.176 -4.709 33.424 1.00 89.81 93 HIS A C 1
ATOM 677 O O . HIS A 1 93 ? -14.168 -4.314 32.845 1.00 89.81 93 HIS A O 1
ATOM 683 N N . LEU A 1 94 ? -15.464 -4.339 34.677 1.00 89.50 94 LEU A N 1
ATOM 684 C CA . LEU A 1 94 ? -14.668 -3.404 35.475 1.00 89.50 94 LEU A CA 1
ATOM 685 C C . LEU A 1 94 ? -14.029 -4.139 36.656 1.00 89.50 94 LEU A C 1
ATOM 687 O O . LEU A 1 94 ? -14.701 -4.899 37.352 1.00 89.50 94 LEU A O 1
ATOM 691 N N . GLN A 1 95 ? -12.735 -3.909 36.883 1.00 84.50 95 GLN A N 1
ATOM 692 C CA . GLN A 1 95 ? -12.079 -4.346 38.117 1.00 84.50 95 GLN A CA 1
ATOM 693 C C . GLN A 1 95 ? -12.276 -3.298 39.232 1.00 84.50 95 GLN A C 1
ATOM 695 O O . GLN A 1 95 ? -12.490 -2.130 38.899 1.00 84.50 95 GLN A O 1
ATOM 700 N N . PRO A 1 96 ? -12.265 -3.712 40.518 1.00 74.62 96 PRO A N 1
ATOM 701 C CA . PRO A 1 96 ? -12.421 -2.812 41.6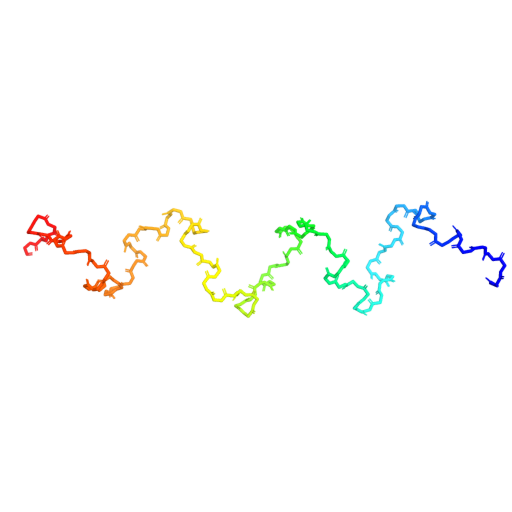65 1.00 74.62 96 PRO A CA 1
ATOM 702 C C . PRO A 1 96 ? -11.377 -1.695 41.731 1.00 74.62 96 PRO A C 1
ATOM 704 O O . PRO A 1 96 ? -10.222 -1.941 41.315 1.00 74.62 96 PRO A O 1
#

Radius of gyration: 27.01 Å; Cα contacts (8 Å, |Δi|>4): 13; chains: 1; bounding box: 44×22×90 Å

Sequence (96 aa):
LAHLAKEVYTSDLLPDGSITGVKLAEGAVNGQHLQPDSITGGHLAEQSVEERHVRPGSITLAHLAKEVYTSDLLPDGSITGVKLAEGAVNGQHLQP

Solvent-accessible surface area (backbone atoms only — not comparable to full-atom values): 7044 Å² total; per-residue (Å²): 130,93,82,67,62,82,79,78,75,48,74,88,78,55,60,88,80,70,81,47,75,89,76,54,59,92,76,70,74,52,76,90,76,55,58,89,82,70,74,51,78,90,73,56,59,88,83,68,81,48,72,92,77,55,62,88,80,70,80,46,74,90,77,53,62,76,79,69,76,40,74,88,74,52,56,89,76,69,80,45,75,90,80,52,59,91,80,72,74,53,78,91,79,55,81,136

Secondary structure (DSSP, 8-state):
-TTS-GGGGSGGGSPTT-S-GGGSPTT-S-GGGPPTT---GGGSPTT---GGGSPTT-S-GGGS-GGGGSGGGS-TT-S-GGGSPTTS--GGG---

Organism: NCBI:txid2744309

pLDDT: mean 87.18, std 10.55, range [54.94, 96.12]

Mean predicted aligned error: 9.62 Å